Protein AF-A0A5C8U578-F1 (afdb_monomer)

Nearest PDB structures (foldseek):
  4ki3-assembly3_G  TM=2.807E-01  e=9.114E-01  Yersinia pestis biovar Medievalis str. Harbin 35
  4ki3-assembly1_D  TM=2.815E-01  e=9.671E-01  Yersinia pestis biovar Medievalis str. Harbin 35

Radius of gyration: 13.77 Å; Cα contacts (8 Å, |Δi|>4): 152; chains: 1; bounding box: 31×33×38 Å

Secondary structure (DSSP, 8-state):
--EEEEEEETTEEEEEETTEEEEEEEEEE-TTS-EEEEEEEES----GGGSPTT-SSSEEEESSHHHHHHHTTSPPEEE---TTSS--

pLDDT: mean 89.7, std 13.67, range [43.59, 98.31]

Solvent-accessible surface area (backbone atoms only — not comparable to full-atom values): 5211 Å² total; per-residue (Å²): 134,55,40,36,34,39,41,76,51,98,54,32,24,41,26,27,45,77,88,39,81,50,29,33,36,38,52,45,59,45,99,86,66,48,81,68,32,24,37,45,33,46,75,64,84,65,62,72,92,70,45,64,85,83,44,84,57,51,62,49,81,33,82,37,70,66,56,49,27,53,66,54,74,60,31,53,76,42,79,63,76,58,91,74,76,82,76,124

Foldseek 3Di:
DAWAWEDPDDFKTFIDDPRDRFWIKGFDADPVGHTDWIKTAGPDQDDQVPDPPPDSGRIDIGRDPVVVCVRSVNHYYHYPPPVPPVPD

Sequence (88 aa):
MTYELHRLAAGSFDLILDGQIVGSVVREVTASGYERCWHAELLDDGPPERLPSPFSSTEHPFRSLDAVTAWLGGAPIVENFTEGQLAR

Mean predicted aligned error: 5.51 Å

Structure (mmCIF, N/CA/C/O backbone):
data_AF-A0A5C8U578-F1
#
_entry.id   AF-A0A5C8U578-F1
#
loop_
_atom_site.group_PDB
_atom_site.id
_atom_site.type_symbol
_atom_site.label_atom_id
_atom_site.label_alt_id
_atom_site.label_comp_id
_atom_site.label_asym_id
_atom_site.label_entity_id
_atom_site.label_seq_id
_atom_site.pdbx_PDB_ins_code
_atom_site.Cartn_x
_atom_site.Cartn_y
_atom_site.Cartn_z
_atom_site.occupancy
_atom_site.B_iso_or_equiv
_atom_site.auth_seq_id
_atom_site.auth_comp_id
_atom_site.auth_asym_id
_atom_site.auth_atom_id
_atom_site.pdbx_PDB_model_num
ATOM 1 N N . MET A 1 1 ? -9.442 -2.969 11.080 1.00 73.50 1 MET A N 1
ATOM 2 C CA . MET A 1 1 ? -8.392 -2.457 10.195 1.00 73.50 1 MET A CA 1
ATOM 3 C C . MET A 1 1 ? -7.675 -3.638 9.603 1.00 73.50 1 MET A C 1
ATOM 5 O O . MET A 1 1 ? -6.669 -4.101 10.131 1.00 73.50 1 MET A O 1
ATOM 9 N N . THR A 1 2 ? -8.272 -4.163 8.548 1.00 90.88 2 THR A N 1
ATOM 10 C CA . THR A 1 2 ? -7.644 -5.169 7.707 1.00 90.88 2 THR A CA 1
ATOM 11 C C . THR A 1 2 ? -7.310 -4.483 6.399 1.00 90.88 2 THR A C 1
ATOM 13 O O . THR A 1 2 ? -8.204 -3.988 5.710 1.00 90.88 2 THR A O 1
ATOM 16 N N . TYR A 1 3 ? -6.017 -4.397 6.112 1.00 97.75 3 TYR A N 1
ATOM 17 C CA . TYR A 1 3 ? -5.540 -3.902 4.835 1.00 97.75 3 TYR A CA 1
ATOM 18 C C . TYR A 1 3 ? -5.498 -5.026 3.812 1.00 97.75 3 TYR A C 1
ATOM 20 O O . TYR A 1 3 ? -5.173 -6.160 4.156 1.00 97.75 3 TYR A O 1
ATOM 28 N N . GLU A 1 4 ? -5.744 -4.688 2.554 1.00 97.94 4 GLU A N 1
ATOM 29 C CA . GLU A 1 4 ? -5.510 -5.557 1.403 1.00 97.94 4 GLU A CA 1
ATOM 30 C C . GLU A 1 4 ? -4.798 -4.757 0.310 1.00 97.94 4 GLU A C 1
ATOM 32 O O . GLU A 1 4 ? -5.020 -3.552 0.167 1.00 97.94 4 GLU A O 1
ATOM 37 N N . LEU A 1 5 ? -3.950 -5.429 -0.471 1.00 98.12 5 LEU A N 1
ATOM 38 C CA . LEU A 1 5 ? -3.316 -4.846 -1.652 1.00 98.12 5 LEU A CA 1
ATOM 39 C C . LEU A 1 5 ? -3.899 -5.476 -2.908 1.00 98.12 5 LEU A C 1
ATOM 41 O O . LEU A 1 5 ? -3.656 -6.648 -3.185 1.00 98.12 5 LEU A O 1
ATOM 45 N N . HIS A 1 6 ? -4.651 -4.707 -3.685 1.00 97.69 6 HIS A N 1
ATOM 46 C CA . HIS A 1 6 ? -5.287 -5.195 -4.908 1.00 97.69 6 HIS A CA 1
ATOM 47 C C . HIS A 1 6 ? -4.408 -4.840 -6.107 1.00 97.69 6 HIS A C 1
ATOM 49 O O . HIS A 1 6 ? -4.142 -3.667 -6.361 1.00 97.69 6 HIS A O 1
ATOM 55 N N . ARG A 1 7 ? -3.889 -5.837 -6.833 1.00 96.62 7 ARG A N 1
ATOM 56 C CA . ARG A 1 7 ? -2.916 -5.593 -7.911 1.00 96.62 7 ARG A CA 1
ATOM 57 C C . ARG A 1 7 ? -3.566 -4.887 -9.100 1.00 96.62 7 ARG A C 1
ATOM 59 O O . ARG A 1 7 ? -4.495 -5.416 -9.698 1.00 96.62 7 ARG A O 1
ATOM 66 N N . LEU A 1 8 ? -2.995 -3.754 -9.505 1.00 94.62 8 LEU A N 1
ATOM 67 C CA . LEU A 1 8 ? -3.353 -3.048 -10.741 1.00 94.62 8 LEU A CA 1
ATOM 68 C C . LEU A 1 8 ? -2.399 -3.391 -11.885 1.00 94.62 8 LEU A C 1
ATOM 70 O O . LEU A 1 8 ? -2.812 -3.609 -13.022 1.00 94.62 8 LEU A O 1
ATOM 74 N N . ALA A 1 9 ? -1.102 -3.442 -11.578 1.00 92.88 9 ALA A N 1
ATOM 75 C CA . ALA A 1 9 ? -0.045 -3.764 -12.526 1.00 92.88 9 ALA A CA 1
ATOM 76 C C . ALA A 1 9 ? 1.194 -4.321 -11.806 1.00 92.88 9 ALA A C 1
ATOM 78 O O . 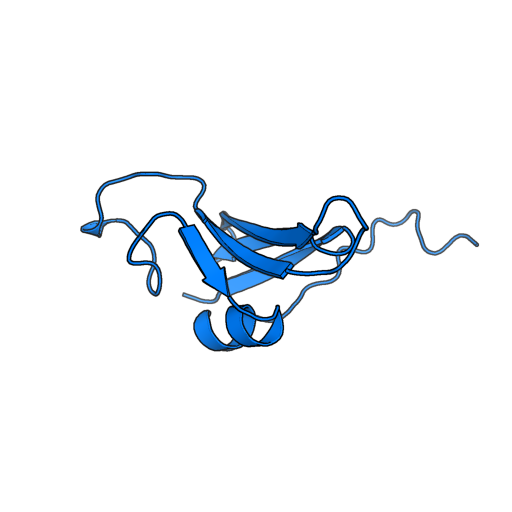ALA A 1 9 ? 1.267 -4.412 -10.577 1.00 92.88 9 ALA A O 1
ATOM 79 N N . ALA A 1 10 ? 2.222 -4.682 -12.574 1.00 91.19 10 ALA A N 1
ATOM 80 C CA . ALA A 1 10 ? 3.516 -5.044 -12.008 1.00 91.19 10 ALA A CA 1
ATOM 81 C C . ALA A 1 10 ? 4.169 -3.823 -11.331 1.00 91.19 10 ALA A C 1
ATOM 83 O O . ALA A 1 10 ? 4.745 -2.965 -11.998 1.00 91.19 10 ALA A O 1
ATOM 84 N N . GLY A 1 11 ? 4.121 -3.774 -9.999 1.00 94.69 11 GLY A N 1
ATOM 85 C CA . GLY A 1 11 ? 4.660 -2.655 -9.224 1.00 94.69 11 GLY A CA 1
ATOM 86 C C . GLY A 1 11 ? 3.633 -1.603 -8.813 1.00 94.69 11 GLY A C 1
ATOM 87 O O . GLY A 1 11 ? 4.045 -0.528 -8.401 1.00 94.69 11 GLY A O 1
ATOM 88 N N . SER A 1 12 ? 2.331 -1.870 -8.941 1.00 96.88 12 SER A N 1
ATOM 89 C CA . SER A 1 12 ? 1.281 -0.930 -8.537 1.00 96.88 12 SER A CA 1
ATOM 90 C C . SER A 1 12 ? 0.058 -1.676 -8.006 1.00 96.88 12 SER A C 1
ATOM 92 O O . SER A 1 12 ? -0.404 -2.643 -8.624 1.00 96.88 12 SER A O 1
ATOM 94 N N . PHE A 1 13 ? -0.436 -1.224 -6.856 1.00 98.25 13 PHE A N 1
ATOM 95 C CA . PHE A 1 13 ? -1.568 -1.794 -6.135 1.00 98.25 13 PHE A CA 1
ATOM 96 C C . PHE A 1 13 ? -2.480 -0.689 -5.599 1.00 98.25 13 PHE A C 1
ATOM 98 O O . PHE A 1 13 ? -1.980 0.342 -5.145 1.00 98.25 13 PHE A O 1
ATOM 105 N N . ASP A 1 14 ? -3.784 -0.949 -5.567 1.00 97.81 14 ASP A N 1
ATOM 106 C CA . ASP A 1 14 ? -4.707 -0.214 -4.703 1.00 97.81 14 ASP A CA 1
ATOM 107 C C . ASP A 1 14 ? -4.515 -0.668 -3.252 1.00 97.81 14 ASP A C 1
ATOM 109 O O . ASP A 1 14 ? -4.411 -1.869 -2.974 1.00 97.81 14 ASP A O 1
ATOM 113 N N . LEU A 1 15 ? -4.483 0.291 -2.325 1.00 97.75 15 LEU A N 1
ATOM 114 C CA . LEU A 1 15 ? -4.480 0.032 -0.888 1.00 97.75 15 LEU A CA 1
ATOM 115 C C . LEU A 1 15 ? -5.912 0.117 -0.366 1.00 97.75 15 LEU A C 1
ATOM 117 O O . LEU A 1 15 ? -6.503 1.200 -0.313 1.00 97.75 15 LEU A O 1
ATOM 121 N N . ILE A 1 16 ? -6.451 -1.028 0.041 1.00 97.62 16 ILE A N 1
ATOM 122 C CA . ILE A 1 16 ? -7.800 -1.151 0.584 1.00 97.62 16 ILE A CA 1
ATOM 123 C C . ILE A 1 16 ? -7.722 -1.232 2.105 1.00 97.62 16 ILE A C 1
ATOM 125 O O . ILE A 1 16 ? -6.926 -2.002 2.634 1.00 97.62 16 ILE A O 1
ATOM 129 N N . LEU A 1 17 ? -8.570 -0.486 2.809 1.00 96.44 17 LEU A N 1
ATOM 130 C CA . LEU A 1 17 ? -8.794 -0.620 4.246 1.00 96.44 17 LEU A CA 1
ATOM 131 C C . LEU A 1 17 ? -10.278 -0.837 4.504 1.00 96.44 17 LEU A C 1
ATOM 133 O O . LEU A 1 17 ? -11.099 0.003 4.139 1.00 96.44 17 LEU A O 1
ATOM 137 N N . ASP A 1 18 ? -10.614 -1.966 5.131 1.00 93.69 18 ASP A N 1
ATOM 138 C CA . ASP A 1 18 ? -11.992 -2.313 5.500 1.00 93.69 18 ASP A CA 1
ATOM 139 C C . ASP A 1 18 ? -12.979 -2.145 4.306 1.00 93.69 18 ASP A C 1
ATOM 141 O O . ASP A 1 18 ? -14.112 -1.683 4.450 1.00 93.69 18 ASP A O 1
ATOM 145 N N . GLY A 1 19 ? -12.524 -2.514 3.098 1.00 93.31 19 GLY A N 1
ATOM 146 C CA . GLY A 1 19 ? -13.290 -2.476 1.844 1.00 93.31 19 GLY A CA 1
ATOM 147 C C . GLY A 1 19 ? -13.276 -1.146 1.077 1.00 93.31 19 GLY A C 1
ATOM 148 O O . GLY A 1 19 ? -13.912 -1.052 0.028 1.00 93.31 19 GLY A O 1
ATOM 149 N N . GLN A 1 20 ? -12.568 -0.121 1.557 1.00 94.44 20 GLN A N 1
ATOM 150 C CA . GLN A 1 20 ? -12.460 1.182 0.893 1.00 94.44 20 GLN A CA 1
ATOM 151 C C . GLN A 1 20 ? -11.049 1.421 0.357 1.00 94.44 20 GLN A C 1
ATOM 153 O O . GLN A 1 20 ? -10.078 1.155 1.058 1.00 94.44 20 GLN A O 1
ATOM 158 N N . ILE A 1 21 ? -10.925 1.962 -0.860 1.00 95.56 21 ILE A N 1
ATOM 159 C CA . ILE A 1 21 ? -9.629 2.436 -1.365 1.00 95.56 21 ILE A CA 1
ATOM 160 C C . ILE A 1 21 ? -9.229 3.659 -0.540 1.00 95.56 21 ILE A C 1
ATOM 162 O O . ILE A 1 21 ? -9.934 4.668 -0.538 1.00 95.56 21 ILE A O 1
ATOM 166 N N . VAL A 1 22 ? -8.098 3.565 0.150 1.00 96.19 22 VAL A N 1
ATOM 167 C CA . VAL A 1 22 ? -7.546 4.655 0.970 1.00 96.19 22 VAL A CA 1
ATOM 168 C C . VAL A 1 22 ? -6.227 5.188 0.426 1.00 96.19 22 VAL A C 1
ATOM 170 O O . VAL A 1 22 ? -5.740 6.211 0.900 1.00 96.19 22 VAL A O 1
ATOM 173 N N . GLY A 1 23 ? -5.641 4.510 -0.560 1.00 97.06 23 GLY A N 1
ATOM 174 C CA . GLY A 1 23 ? -4.288 4.789 -1.006 1.00 97.06 23 GLY A CA 1
ATOM 175 C C . GLY A 1 23 ? -3.828 3.907 -2.152 1.00 97.06 23 GLY A C 1
ATOM 176 O O . GLY A 1 23 ? -4.611 3.176 -2.760 1.00 97.06 23 GLY A O 1
ATOM 177 N N . SER A 1 24 ? -2.521 3.918 -2.372 1.00 97.88 24 SER A N 1
ATOM 178 C CA . SER A 1 24 ? -1.839 3.019 -3.290 1.00 97.88 24 SER A CA 1
ATOM 179 C C . SER A 1 24 ? -0.525 2.511 -2.701 1.00 97.88 24 SER A C 1
ATOM 181 O O . SER A 1 24 ? 0.031 3.092 -1.767 1.00 97.88 24 SER A O 1
ATOM 183 N N . VAL A 1 25 ? -0.031 1.405 -3.253 1.00 98.31 25 VAL A N 1
ATOM 184 C CA . VAL A 1 25 ? 1.344 0.951 -3.043 1.00 98.31 25 VAL A CA 1
ATOM 185 C C . VAL A 1 25 ? 2.034 0.869 -4.395 1.00 98.31 25 VAL A C 1
ATOM 187 O O . VAL A 1 25 ? 1.623 0.092 -5.263 1.00 98.31 25 VAL A O 1
ATOM 190 N N . VAL A 1 26 ? 3.085 1.662 -4.587 1.00 97.69 26 VAL A N 1
ATOM 191 C CA . VAL A 1 26 ? 3.770 1.804 -5.877 1.00 97.69 26 VAL A CA 1
ATOM 192 C C . VAL A 1 26 ? 5.257 1.524 -5.759 1.00 97.69 26 VAL A C 1
ATOM 194 O O . VAL A 1 26 ? 5.905 1.840 -4.767 1.00 97.69 26 VAL A O 1
ATOM 197 N N . ARG A 1 27 ? 5.818 0.907 -6.793 1.00 97.62 27 ARG A N 1
ATOM 198 C CA . ARG A 1 27 ? 7.250 0.666 -6.919 1.00 97.62 27 ARG A CA 1
ATOM 199 C C . ARG A 1 27 ? 7.911 1.840 -7.624 1.00 97.62 27 ARG A C 1
ATOM 201 O O . ARG A 1 27 ? 7.617 2.111 -8.787 1.00 97.62 27 ARG A O 1
ATOM 208 N N . GLU A 1 28 ? 8.889 2.449 -6.971 1.00 95.12 28 GLU A N 1
ATOM 209 C CA . GLU A 1 28 ? 9.802 3.389 -7.607 1.00 95.12 28 GLU A CA 1
ATOM 210 C C . GLU A 1 28 ? 10.875 2.626 -8.393 1.00 95.12 28 GLU A C 1
ATOM 212 O O . GLU A 1 28 ? 11.577 1.753 -7.867 1.00 95.12 28 GLU A O 1
ATOM 217 N N . VAL A 1 29 ? 11.033 2.990 -9.664 1.00 92.44 29 VAL A N 1
ATOM 218 C CA . VAL A 1 29 ? 12.091 2.480 -10.539 1.00 92.44 29 VAL A CA 1
ATOM 219 C C . VAL A 1 29 ? 12.985 3.619 -11.015 1.00 92.44 29 VAL A C 1
ATOM 221 O O . VAL A 1 29 ? 12.541 4.737 -11.259 1.00 92.44 29 VAL A O 1
ATOM 224 N N . THR A 1 30 ? 14.272 3.329 -11.165 1.00 90.94 30 THR A N 1
ATOM 225 C CA . THR A 1 30 ? 15.229 4.241 -11.800 1.00 90.94 30 THR A CA 1
ATOM 226 C C . THR A 1 30 ? 14.938 4.394 -13.297 1.00 90.94 30 THR A C 1
ATOM 228 O O . THR A 1 30 ? 14.279 3.547 -13.900 1.00 90.94 30 THR A O 1
ATOM 231 N N . ALA A 1 31 ? 15.521 5.415 -13.935 1.00 87.19 31 ALA A N 1
ATOM 232 C CA . ALA A 1 31 ? 15.438 5.601 -15.390 1.00 87.19 31 ALA A CA 1
ATOM 233 C C . ALA A 1 31 ? 15.940 4.381 -16.193 1.00 87.19 31 ALA A C 1
ATOM 235 O O . ALA A 1 31 ? 15.499 4.151 -17.314 1.00 87.19 31 ALA A O 1
ATOM 236 N N . SER A 1 32 ? 16.833 3.580 -15.604 1.00 89.00 32 SER A N 1
ATOM 237 C CA . SER A 1 32 ? 17.366 2.348 -16.196 1.00 89.00 32 SER A CA 1
ATOM 238 C C . SER A 1 32 ? 16.520 1.101 -15.893 1.00 89.00 32 SER A C 1
ATOM 240 O O . SER A 1 32 ? 16.928 -0.004 -16.237 1.00 89.00 32 SER A O 1
ATOM 242 N N . GLY A 1 33 ? 15.371 1.250 -15.223 1.00 83.88 33 GLY A N 1
ATOM 243 C CA . GLY A 1 33 ? 14.433 0.164 -14.920 1.00 83.88 33 GLY A CA 1
ATOM 244 C C . GLY A 1 33 ? 14.742 -0.645 -13.658 1.00 83.88 33 GLY A C 1
ATOM 245 O O . GLY A 1 33 ? 14.002 -1.573 -13.342 1.00 83.88 33 GLY A O 1
ATOM 246 N N . TYR A 1 34 ? 15.799 -0.309 -12.913 1.00 85.75 34 TYR A N 1
ATOM 247 C CA . TYR A 1 34 ? 16.089 -0.970 -11.636 1.00 85.75 34 TYR A CA 1
ATOM 248 C C . TYR A 1 34 ? 15.132 -0.503 -10.543 1.00 85.75 34 TYR A C 1
ATOM 250 O O . TYR A 1 34 ? 14.928 0.702 -10.384 1.00 85.75 34 TYR A O 1
ATOM 258 N N . GLU A 1 35 ? 14.602 -1.452 -9.775 1.00 87.69 35 GLU A N 1
ATOM 259 C CA . GLU A 1 35 ? 13.804 -1.193 -8.576 1.00 87.69 35 GLU A CA 1
ATOM 260 C C . GLU A 1 35 ? 14.635 -0.455 -7.522 1.00 87.69 35 GLU A C 1
ATOM 262 O O . GLU A 1 35 ? 15.761 -0.852 -7.212 1.00 87.69 35 GLU A O 1
ATOM 267 N N . ARG A 1 36 ? 14.076 0.633 -6.988 1.00 91.94 36 ARG A N 1
ATOM 268 C CA . ARG A 1 36 ? 14.729 1.464 -5.976 1.00 91.94 36 ARG A CA 1
ATOM 269 C C . ARG A 1 36 ? 14.112 1.252 -4.597 1.00 91.94 36 ARG A C 1
ATOM 271 O O . ARG A 1 36 ? 14.835 0.979 -3.638 1.00 91.94 36 ARG A O 1
ATOM 278 N N . CYS A 1 37 ? 12.796 1.407 -4.512 1.00 96.12 37 CYS A N 1
ATOM 279 C CA . CYS A 1 37 ? 12.001 1.253 -3.299 1.00 96.12 37 CYS A CA 1
ATOM 280 C C . CYS A 1 37 ? 10.514 1.135 -3.649 1.00 96.12 37 CYS A C 1
ATOM 282 O O . CYS A 1 37 ? 10.124 1.161 -4.816 1.00 96.12 37 CYS A O 1
ATOM 284 N N . TRP A 1 38 ? 9.699 0.989 -2.616 1.00 98.19 38 TRP A N 1
ATOM 285 C CA . TRP A 1 38 ? 8.247 0.980 -2.665 1.00 98.19 38 TRP A CA 1
ATOM 286 C C . TRP A 1 38 ? 7.710 2.110 -1.806 1.00 98.19 38 TRP A C 1
ATOM 288 O O . TRP A 1 38 ? 8.304 2.406 -0.777 1.00 98.19 38 TRP A O 1
ATOM 298 N N . HIS A 1 39 ? 6.586 2.690 -2.189 1.00 98.25 39 HIS A N 1
ATOM 299 C CA . HIS A 1 39 ? 5.908 3.735 -1.433 1.00 98.25 39 HIS A CA 1
ATOM 300 C C . HIS A 1 39 ? 4.497 3.273 -1.115 1.00 98.25 39 HIS A C 1
ATOM 302 O O . HIS A 1 39 ? 3.815 2.751 -1.995 1.00 98.25 39 HIS A O 1
ATOM 308 N N . ALA A 1 40 ? 4.088 3.414 0.144 1.00 98.12 40 ALA A N 1
ATOM 309 C CA . ALA A 1 40 ? 2.691 3.330 0.543 1.00 98.12 40 ALA A CA 1
ATOM 310 C C . ALA A 1 40 ? 2.173 4.759 0.715 1.00 98.12 40 ALA A C 1
ATOM 312 O O . ALA A 1 40 ? 2.713 5.508 1.529 1.00 98.12 40 ALA A O 1
ATOM 313 N N . GLU A 1 41 ? 1.155 5.126 -0.056 1.00 97.38 41 GLU A N 1
ATOM 314 C CA . GLU A 1 41 ? 0.671 6.501 -0.202 1.00 97.38 41 GLU A CA 1
ATOM 315 C C . GLU A 1 41 ? -0.832 6.566 0.063 1.00 97.38 41 GLU A C 1
ATOM 317 O O . GLU A 1 41 ? -1.585 5.753 -0.468 1.00 97.38 41 GLU A O 1
ATOM 322 N N . LEU A 1 42 ? -1.286 7.530 0.862 1.00 96.94 42 LEU A N 1
ATOM 323 C CA . LEU A 1 42 ? -2.702 7.796 1.113 1.00 96.94 42 LEU A CA 1
ATOM 324 C C . LEU A 1 42 ? -3.277 8.767 0.078 1.00 96.94 42 LEU A C 1
ATOM 326 O O . LEU A 1 42 ? -2.596 9.680 -0.380 1.00 96.94 42 LEU A O 1
ATOM 330 N N . LEU A 1 43 ? -4.560 8.593 -0.247 1.00 93.69 43 LEU A N 1
ATOM 331 C CA . LEU A 1 43 ? -5.301 9.518 -1.113 1.00 93.69 43 LEU A CA 1
ATOM 332 C C . LEU A 1 43 ? -5.687 10.823 -0.400 1.00 93.69 43 LEU A C 1
ATOM 334 O O . LEU A 1 43 ? -5.842 11.849 -1.058 1.00 93.69 43 LEU A O 1
ATOM 338 N N . ASP A 1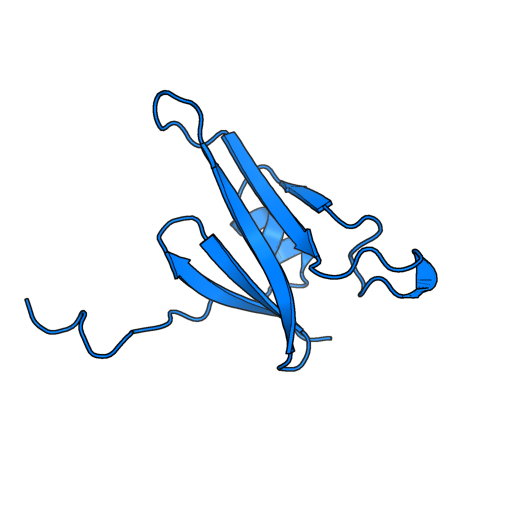 44 ? -5.896 10.767 0.917 1.00 87.50 44 ASP A N 1
ATOM 339 C CA . ASP A 1 44 ? -6.311 11.901 1.751 1.00 87.50 44 ASP A CA 1
ATOM 340 C C . ASP A 1 44 ? -5.103 12.427 2.545 1.00 87.50 44 ASP A C 1
ATOM 342 O O . ASP A 1 44 ? -4.421 11.656 3.227 1.00 87.50 44 ASP A O 1
ATOM 346 N N . ASP A 1 45 ? -4.850 13.737 2.463 1.00 79.25 45 ASP A N 1
ATOM 347 C CA . ASP A 1 45 ? -3.817 14.470 3.205 1.00 79.25 45 ASP A CA 1
ATOM 348 C C . ASP A 1 45 ? -4.356 15.161 4.467 1.00 79.25 45 ASP A C 1
ATOM 350 O O . ASP A 1 45 ? -3.773 16.118 4.984 1.00 79.25 45 ASP A O 1
ATOM 354 N N . GLY A 1 46 ? -5.478 14.652 4.979 1.00 76.12 46 GLY A N 1
ATOM 355 C CA . GLY A 1 46 ? -6.109 15.097 6.208 1.00 76.12 46 GLY A CA 1
ATOM 356 C C . GLY A 1 46 ? -5.173 15.135 7.427 1.00 76.12 46 GLY A C 1
ATOM 357 O O . GLY A 1 46 ? -4.064 14.595 7.428 1.00 76.12 46 GLY A O 1
ATOM 358 N N . PRO A 1 47 ? -5.623 15.783 8.515 1.00 77.44 47 PRO A N 1
ATOM 359 C CA . PRO A 1 47 ? -4.792 15.996 9.692 1.00 77.44 47 PRO A CA 1
ATOM 360 C C . PRO A 1 47 ? -4.319 14.658 10.298 1.00 77.44 47 PRO A C 1
ATOM 362 O O . PRO A 1 47 ? -5.052 13.667 10.206 1.00 77.44 47 PRO A O 1
ATOM 365 N N . PRO A 1 48 ? -3.132 14.614 10.938 1.00 76.75 48 PRO A N 1
ATOM 366 C CA . PRO A 1 48 ? -2.493 13.378 11.400 1.00 76.75 48 PRO A CA 1
ATOM 367 C C . PRO A 1 48 ? -3.389 12.455 12.236 1.00 76.75 48 PRO A C 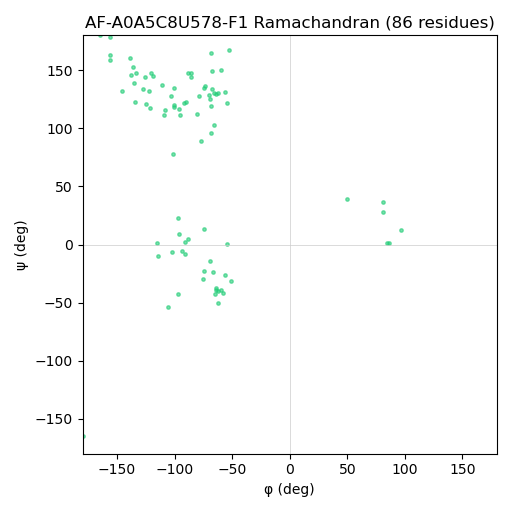1
ATOM 369 O O . PRO A 1 48 ? -3.259 11.237 12.167 1.00 76.75 48 PRO A O 1
ATOM 372 N N . GLU A 1 49 ? -4.334 13.013 12.995 1.00 82.25 49 GLU A N 1
ATOM 373 C CA . GLU A 1 49 ? -5.264 12.264 13.847 1.00 82.25 49 GLU A CA 1
ATOM 374 C C . GLU A 1 49 ? -6.300 11.447 13.056 1.00 82.25 49 GLU A C 1
ATOM 376 O O . GLU A 1 49 ? -6.987 10.601 13.629 1.00 82.25 49 GLU A O 1
ATOM 381 N N . ARG A 1 50 ? -6.440 11.710 11.751 1.00 86.75 50 ARG A N 1
ATOM 382 C CA . ARG A 1 50 ? -7.341 10.995 10.837 1.00 86.75 50 ARG A CA 1
ATOM 383 C C . ARG A 1 50 ? -6.619 9.987 9.948 1.00 86.75 50 ARG A C 1
ATOM 385 O O . ARG A 1 50 ? -7.299 9.252 9.233 1.00 86.75 50 ARG A O 1
ATOM 392 N N . LEU A 1 51 ? -5.286 9.937 9.985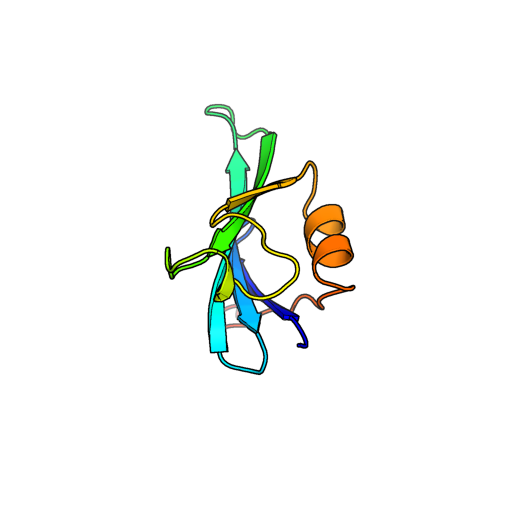 1.00 91.31 51 LEU A N 1
ATOM 393 C CA . LEU A 1 51 ? -4.536 8.963 9.201 1.00 91.31 51 LEU A CA 1
ATOM 394 C C . LEU A 1 51 ? -4.810 7.552 9.740 1.00 91.31 51 LEU A C 1
ATOM 396 O O . LEU A 1 51 ? -4.787 7.333 10.957 1.00 91.31 51 LEU A O 1
ATOM 400 N N . PRO A 1 52 ? -5.092 6.578 8.864 1.00 93.56 52 PRO A N 1
ATOM 401 C CA . PRO A 1 52 ? -5.329 5.220 9.307 1.00 93.56 52 PRO A CA 1
ATOM 402 C C . PRO A 1 52 ? -4.016 4.607 9.809 1.00 93.56 52 PRO A C 1
ATOM 404 O O . PRO A 1 52 ? -3.004 4.625 9.114 1.00 93.56 52 PRO A O 1
ATOM 407 N N . SER A 1 53 ? -4.022 4.044 11.018 1.00 93.31 53 SER A N 1
ATOM 408 C CA . SER A 1 53 ? -2.868 3.304 11.544 1.00 93.31 53 SER A CA 1
ATOM 409 C C . SER A 1 53 ? -2.486 2.179 10.575 1.00 93.31 53 SER A C 1
ATOM 411 O O . SER A 1 53 ? -3.380 1.412 10.220 1.00 93.31 53 SER A O 1
ATOM 413 N N . PRO A 1 54 ? -1.209 2.014 10.181 1.00 95.31 54 PRO A N 1
ATOM 414 C CA . PRO A 1 54 ? 0.000 2.542 10.833 1.00 95.31 54 PRO A CA 1
ATOM 415 C C . PRO A 1 54 ? 0.563 3.860 10.268 1.00 95.31 54 PRO A C 1
ATOM 417 O O . PRO A 1 54 ? 1.667 4.258 10.646 1.00 95.31 54 PRO A O 1
ATOM 420 N N . PHE A 1 55 ? -0.146 4.546 9.372 1.00 94.56 55 PHE A N 1
ATOM 421 C CA . PHE A 1 55 ? 0.351 5.776 8.761 1.00 94.56 55 PHE A CA 1
ATOM 422 C C . PHE A 1 55 ? 0.501 6.903 9.790 1.00 94.56 55 PHE A C 1
ATOM 424 O O . PHE A 1 55 ? -0.422 7.228 10.531 1.00 94.56 55 PHE A O 1
ATOM 431 N N . SER A 1 56 ? 1.673 7.539 9.789 1.00 91.88 56 SER A N 1
ATOM 432 C CA . SER A 1 56 ? 1.967 8.775 10.537 1.00 91.88 56 SER A CA 1
ATOM 433 C C . SER A 1 56 ? 2.268 9.979 9.631 1.00 91.88 56 SER A C 1
ATOM 435 O O . SER A 1 56 ? 2.571 11.068 10.108 1.00 91.88 56 SER A O 1
ATOM 437 N N . SER A 1 57 ? 2.200 9.758 8.319 1.00 92.81 57 SER A N 1
ATOM 438 C CA . SER A 1 57 ? 2.396 10.705 7.217 1.00 92.81 57 SER A CA 1
ATOM 439 C C . SER A 1 57 ? 1.640 10.151 6.008 1.00 92.81 57 SER A C 1
ATOM 441 O O . SER A 1 57 ? 1.319 8.962 6.008 1.00 92.81 57 SER A O 1
ATOM 443 N N . THR A 1 58 ? 1.374 10.967 4.991 1.00 94.56 58 THR A N 1
ATOM 444 C CA . THR A 1 58 ? 0.663 10.548 3.772 1.00 94.56 58 THR A CA 1
ATOM 445 C C . THR A 1 58 ? 1.444 9.554 2.918 1.00 94.56 58 THR A C 1
ATOM 447 O O . THR A 1 58 ? 0.832 8.790 2.186 1.00 94.56 58 THR A O 1
ATOM 450 N N . GLU A 1 59 ? 2.770 9.520 3.039 1.0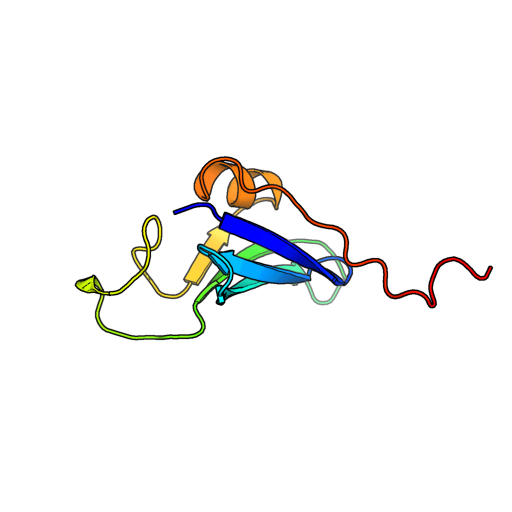0 95.81 59 GLU A N 1
ATOM 451 C CA . GLU A 1 59 ? 3.659 8.644 2.273 1.00 95.81 59 GLU A CA 1
ATOM 452 C C . GLU A 1 59 ? 4.705 7.996 3.188 1.00 95.81 59 GLU A C 1
ATOM 454 O O . GLU A 1 59 ? 5.267 8.657 4.072 1.00 95.81 59 GLU A O 1
ATOM 459 N N . HIS A 1 60 ? 4.977 6.706 2.960 1.00 97.31 60 HIS A N 1
ATOM 460 C CA . HIS A 1 60 ? 6.032 5.944 3.634 1.00 97.31 60 HIS A CA 1
ATOM 461 C C . HIS A 1 60 ? 6.850 5.116 2.629 1.00 97.31 60 HIS A C 1
ATOM 463 O O . HIS A 1 60 ? 6.276 4.256 1.954 1.00 97.31 60 HIS A O 1
ATOM 469 N N . PRO A 1 61 ? 8.182 5.309 2.555 1.00 97.69 61 PRO A N 1
ATOM 470 C CA . PRO A 1 61 ? 9.055 4.519 1.695 1.00 97.69 61 PRO A CA 1
ATOM 471 C C . PRO A 1 61 ? 9.521 3.214 2.362 1.00 97.69 61 PRO A C 1
ATOM 473 O O . PRO A 1 61 ? 9.879 3.172 3.540 1.00 97.69 61 PRO A O 1
ATOM 476 N N . PHE A 1 62 ? 9.642 2.154 1.569 1.00 97.94 62 PHE A N 1
ATOM 477 C CA . PHE A 1 62 ? 10.061 0.812 1.971 1.00 97.94 62 PHE A CA 1
ATOM 478 C C . PHE A 1 62 ? 11.061 0.216 0.982 1.00 97.94 62 PHE A C 1
ATOM 480 O O . PHE A 1 62 ? 11.065 0.513 -0.208 1.00 97.94 62 PHE A O 1
ATOM 487 N N . ARG A 1 63 ? 11.923 -0.685 1.459 1.00 96.62 63 ARG A N 1
ATOM 488 C CA . ARG A 1 63 ? 12.925 -1.357 0.611 1.00 96.62 63 ARG A CA 1
ATOM 489 C C . ARG A 1 63 ? 12.332 -2.430 -0.307 1.00 96.62 63 ARG A C 1
ATOM 491 O O . ARG A 1 63 ? 12.972 -2.774 -1.291 1.00 96.62 63 ARG A O 1
ATOM 498 N N . SER A 1 64 ? 11.169 -2.980 0.029 1.00 96.88 64 SER A N 1
ATOM 499 C CA . SER A 1 64 ? 10.544 -4.098 -0.682 1.00 96.88 64 SER A CA 1
ATOM 500 C C . SER A 1 64 ? 9.033 -4.112 -0.455 1.00 96.88 64 SER A C 1
ATOM 502 O O . SER A 1 64 ? 8.554 -3.590 0.552 1.00 96.88 64 SER A O 1
ATOM 504 N N . LEU A 1 65 ? 8.297 -4.774 -1.350 1.00 97.62 65 LEU A N 1
ATOM 505 C CA . LEU A 1 65 ? 6.860 -5.015 -1.184 1.00 97.62 65 LEU A CA 1
ATOM 506 C C . LEU A 1 65 ? 6.549 -5.823 0.086 1.00 97.62 65 LEU A C 1
ATOM 508 O O . LEU A 1 65 ? 5.595 -5.514 0.789 1.00 97.62 65 LEU A O 1
ATOM 512 N N . ASP A 1 66 ? 7.383 -6.815 0.408 1.00 98.00 66 ASP A N 1
ATOM 513 C CA . ASP A 1 66 ? 7.236 -7.639 1.615 1.00 98.00 66 ASP A CA 1
ATOM 514 C C . ASP A 1 66 ? 7.259 -6.782 2.895 1.00 98.00 66 ASP A C 1
ATOM 516 O O . ASP A 1 66 ? 6.405 -6.927 3.772 1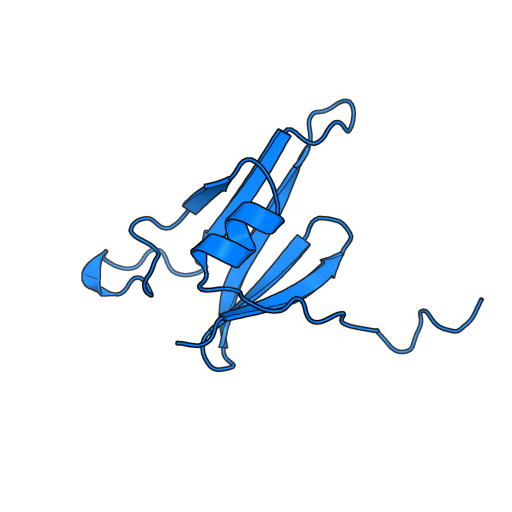.00 98.00 66 ASP A O 1
ATOM 520 N N . ALA A 1 67 ? 8.155 -5.787 2.947 1.00 98.12 67 ALA A N 1
ATOM 521 C CA . ALA A 1 67 ? 8.222 -4.842 4.058 1.00 98.12 67 ALA A CA 1
ATOM 522 C C . ALA A 1 67 ? 6.951 -3.983 4.174 1.00 98.12 67 ALA A C 1
ATOM 524 O O . ALA A 1 67 ? 6.498 -3.736 5.292 1.00 98.12 67 ALA A O 1
ATOM 525 N N . VAL A 1 68 ? 6.347 -3.580 3.047 1.00 98.19 68 VAL A N 1
ATOM 526 C CA . VAL A 1 68 ? 5.049 -2.883 3.045 1.00 98.19 68 VAL A CA 1
ATOM 527 C C . VAL A 1 68 ? 3.966 -3.791 3.630 1.00 98.19 68 VAL A C 1
ATOM 529 O O . VAL A 1 68 ? 3.254 -3.388 4.547 1.00 98.19 68 VAL A O 1
ATOM 532 N N . THR A 1 69 ? 3.860 -5.037 3.152 1.00 98.06 69 THR A N 1
ATOM 533 C CA . THR A 1 69 ? 2.825 -5.973 3.622 1.00 98.06 69 THR A CA 1
ATOM 534 C C . THR A 1 69 ? 2.964 -6.297 5.105 1.00 98.06 69 THR A C 1
ATOM 536 O O . THR A 1 69 ? 1.961 -6.324 5.817 1.00 98.06 69 THR A O 1
ATOM 539 N N . ALA A 1 70 ? 4.193 -6.473 5.599 1.00 98.06 70 ALA A N 1
ATOM 540 C CA . ALA A 1 70 ? 4.460 -6.704 7.013 1.00 98.06 70 ALA A CA 1
ATOM 541 C C . ALA A 1 70 ? 4.068 -5.489 7.869 1.00 98.06 70 ALA A C 1
ATOM 543 O O . ALA A 1 70 ? 3.440 -5.652 8.916 1.00 98.06 70 ALA A O 1
ATOM 544 N N . TRP A 1 71 ? 4.388 -4.275 7.410 1.00 97.94 71 TRP A N 1
ATOM 545 C CA . TRP A 1 71 ? 4.029 -3.036 8.100 1.00 97.94 71 TRP A CA 1
ATOM 546 C C . TRP A 1 71 ? 2.511 -2.830 8.181 1.00 97.94 71 TRP A C 1
ATOM 548 O O . TRP A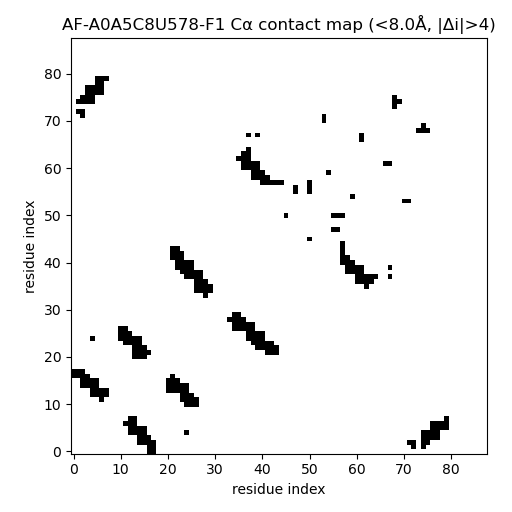 1 71 ? 2.006 -2.465 9.238 1.00 97.94 71 TRP A O 1
ATOM 558 N N . LEU A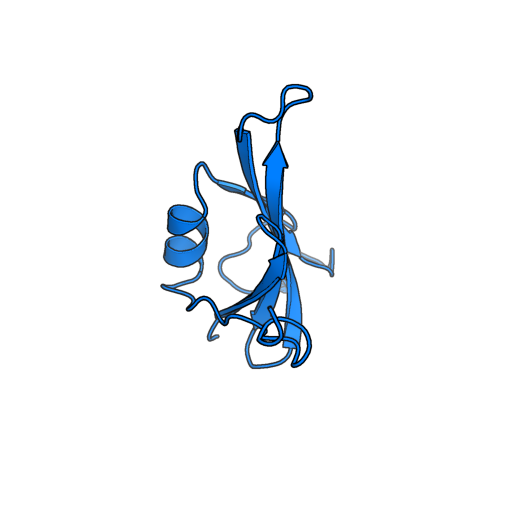 1 72 ? 1.773 -3.176 7.122 1.00 97.50 72 LEU A N 1
ATOM 559 C CA . LEU A 1 72 ? 0.304 -3.151 7.078 1.00 97.50 72 LEU A CA 1
ATOM 560 C C . LEU A 1 72 ? -0.371 -4.302 7.857 1.00 97.50 72 LEU A C 1
ATOM 562 O O . LEU A 1 72 ? -1.565 -4.547 7.689 1.00 97.50 72 LEU A O 1
ATOM 566 N N . GLY A 1 73 ? 0.365 -5.028 8.704 1.00 96.94 73 GLY A 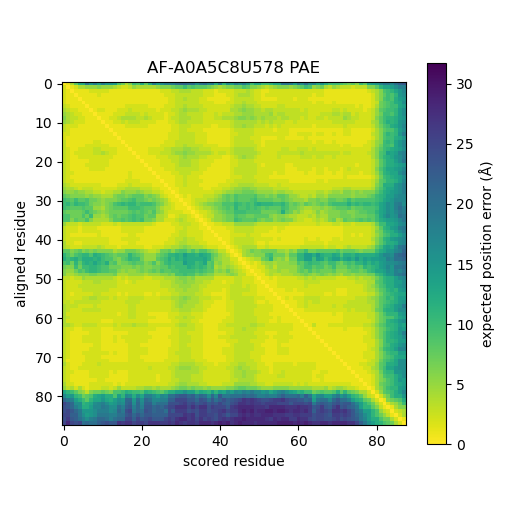N 1
ATOM 567 C CA . GLY A 1 73 ? -0.185 -6.108 9.527 1.00 96.94 73 GLY A CA 1
ATOM 568 C C . GLY A 1 73 ? -0.345 -7.442 8.795 1.00 96.94 73 GLY A C 1
ATOM 569 O O . GLY A 1 73 ? -1.210 -8.235 9.155 1.00 96.94 73 GLY A O 1
ATOM 570 N N . GLY A 1 74 ? 0.480 -7.702 7.778 1.00 96.81 74 GLY A N 1
ATOM 571 C CA . GLY A 1 74 ? 0.405 -8.915 6.962 1.00 96.81 74 GLY A CA 1
ATOM 572 C C . GLY A 1 74 ? -0.675 -8.842 5.883 1.00 96.81 74 GLY A C 1
ATOM 573 O O . GLY A 1 74 ? -1.336 -9.844 5.617 1.00 96.81 74 GLY A O 1
ATOM 574 N N . ALA A 1 75 ? -0.871 -7.658 5.291 1.00 97.06 75 ALA A N 1
ATOM 575 C CA . ALA A 1 75 ? -1.891 -7.421 4.273 1.00 97.06 75 ALA A CA 1
ATOM 576 C C . ALA A 1 75 ? -1.751 -8.420 3.105 1.00 97.06 75 ALA A C 1
ATOM 578 O O . ALA A 1 75 ? -0.683 -8.474 2.482 1.00 97.06 75 ALA A O 1
ATOM 579 N N . PRO A 1 76 ? -2.792 -9.213 2.787 1.00 97.31 76 PRO A N 1
ATOM 580 C CA . PRO A 1 76 ? -2.746 -10.113 1.650 1.00 97.31 76 PRO A CA 1
ATOM 581 C C . PRO A 1 76 ? -2.712 -9.326 0.338 1.00 97.31 76 PRO A C 1
ATOM 583 O O . PRO A 1 76 ? -3.297 -8.246 0.211 1.00 97.31 76 PRO A O 1
ATOM 586 N N . ILE A 1 77 ? -2.051 -9.914 -0.658 1.00 97.19 77 ILE A N 1
ATOM 587 C CA . ILE A 1 77 ? -2.099 -9.438 -2.038 1.00 97.19 77 ILE A CA 1
ATOM 588 C C . ILE A 1 77 ? -3.233 -10.168 -2.753 1.00 97.19 77 ILE A C 1
ATOM 590 O O . ILE A 1 77 ? -3.239 -11.397 -2.837 1.00 97.19 77 ILE A O 1
ATOM 594 N N . VAL A 1 78 ? -4.171 -9.393 -3.282 1.00 96.44 78 VAL A N 1
ATOM 595 C CA . VAL A 1 78 ? -5.282 -9.859 -4.102 1.00 96.44 78 VAL A CA 1
ATOM 596 C C . VAL A 1 78 ? -4.930 -9.594 -5.560 1.00 96.44 78 VAL A C 1
ATOM 598 O O . VAL A 1 78 ? -4.694 -8.460 -5.980 1.00 96.44 78 VAL A O 1
ATOM 601 N N . GLU A 1 79 ? -4.853 -10.663 -6.341 1.00 92.75 79 GLU A N 1
ATOM 602 C CA . GLU A 1 79 ? -4.605 -10.578 -7.775 1.00 92.75 79 GLU A CA 1
ATOM 603 C C . GLU A 1 79 ? -5.920 -10.239 -8.484 1.00 92.75 79 GLU A C 1
ATOM 605 O O . GLU A 1 79 ? -6.840 -11.060 -8.529 1.00 92.75 79 GLU A O 1
ATOM 610 N N . ASN A 1 80 ? -6.019 -9.039 -9.058 1.00 80.25 80 ASN A N 1
ATOM 611 C CA . ASN A 1 80 ? -7.149 -8.700 -9.914 1.00 80.25 80 ASN A CA 1
ATOM 612 C C . ASN A 1 80 ? -6.941 -9.368 -11.273 1.00 80.25 80 ASN A C 1
ATOM 614 O O . ASN A 1 80 ? -6.352 -8.799 -12.193 1.00 80.25 80 ASN A O 1
ATOM 618 N N . PHE A 1 81 ? -7.422 -10.601 -11.410 1.00 58.81 81 PHE A N 1
ATOM 619 C CA . PHE A 1 81 ? -7.580 -11.205 -12.724 1.00 58.81 81 PHE A CA 1
ATOM 620 C C . PHE A 1 81 ? -8.698 -10.454 -13.443 1.00 58.81 81 PHE A C 1
ATOM 622 O O . PHE A 1 81 ? -9.878 -10.742 -13.261 1.00 58.81 81 PHE A O 1
ATOM 629 N N . THR A 1 82 ? -8.345 -9.472 -14.270 1.00 55.44 82 THR A N 1
ATOM 630 C CA . THR A 1 82 ? -9.289 -9.040 -15.299 1.00 55.44 82 THR A CA 1
ATOM 631 C C . THR A 1 82 ? -9.497 -10.229 -16.238 1.00 55.44 82 THR A C 1
ATOM 633 O O . THR A 1 82 ? -8.530 -10.835 -16.707 1.00 55.44 82 THR A O 1
ATOM 636 N N . GLU A 1 83 ? -10.757 -10.588 -16.505 1.00 48.91 83 GLU A N 1
ATOM 637 C CA . GLU A 1 83 ? -11.178 -11.747 -17.320 1.00 48.91 83 GLU A CA 1
ATOM 638 C C . GLU A 1 83 ? -10.573 -11.797 -18.749 1.00 48.91 83 GLU A C 1
ATOM 640 O O . GLU A 1 83 ? -10.811 -12.743 -19.492 1.00 48.91 83 GLU A O 1
ATOM 645 N N . GLY A 1 84 ? -9.733 -10.835 -19.149 1.00 51.38 84 GLY A N 1
ATOM 646 C CA . GLY A 1 84 ? -9.012 -10.815 -20.425 1.00 51.38 84 GLY A CA 1
ATOM 647 C C . GLY A 1 84 ? -7.616 -11.462 -20.440 1.00 51.38 84 GLY A C 1
ATOM 648 O O . GLY A 1 84 ? -7.049 -11.593 -21.522 1.00 51.38 84 GLY A O 1
ATOM 649 N N . GLN A 1 85 ? -7.030 -11.864 -19.303 1.00 49.38 85 GLN A N 1
ATOM 650 C CA . GLN A 1 85 ? -5.647 -12.396 -19.264 1.00 49.38 85 GLN A CA 1
ATOM 651 C C . GLN A 1 85 ? -5.513 -13.927 -19.353 1.00 49.38 85 GLN A C 1
ATOM 653 O O . GLN A 1 85 ? -4.394 -14.419 -19.487 1.00 49.38 85 GLN A O 1
ATOM 658 N N . LEU A 1 86 ? -6.616 -14.683 -19.341 1.00 51.38 86 LEU A N 1
ATOM 659 C CA . LEU A 1 86 ? -6.603 -16.149 -19.506 1.00 51.38 86 LEU A CA 1
ATOM 660 C C . LEU A 1 86 ? -6.737 -16.613 -20.969 1.00 51.38 86 LEU A C 1
ATOM 662 O O . LEU A 1 86 ? -6.750 -17.812 -21.234 1.00 51.38 86 LEU A O 1
ATOM 666 N N . ALA A 1 87 ? -6.804 -15.684 -21.926 1.00 45.78 87 ALA A N 1
ATOM 667 C CA . ALA A 1 87 ? -6.799 -15.991 -23.353 1.00 45.78 87 ALA A CA 1
ATOM 668 C C . ALA A 1 87 ? -5.409 -15.732 -23.962 1.00 45.78 87 ALA A C 1
ATOM 670 O O . ALA A 1 87 ? -5.192 -14.710 -24.615 1.00 45.78 87 ALA A O 1
ATOM 671 N N . ARG A 1 88 ? -4.456 -16.644 -23.745 1.00 43.59 88 ARG A N 1
ATOM 672 C CA . ARG A 1 88 ? -3.259 -16.790 -24.590 1.00 43.59 88 ARG A CA 1
ATOM 673 C C . ARG A 1 88 ? -2.879 -18.250 -24.745 1.00 43.59 88 ARG A C 1
ATOM 675 O O . ARG A 1 88 ? -2.882 -18.959 -23.719 1.00 43.59 88 ARG A O 1
#